Protein AF-A0AA88I8V1-F1 (afdb_monomer)

pLDDT: mean 71.75, std 13.19, range [49.19, 95.69]

InterPro domains:
  IPR027917 MITRAC7/Phoenixin [PF15061] (6-60)
  IPR027917 MITRAC7/Phoenixin [PTHR34923] (6-61)

Foldseek 3Di:
DDPPPDDPVVVVVVCVVVVVVCVVCCCVPVVCVVPVVVVVVVVCVVCVPVPVVVVDDDDPPVPPVVVVVVVVVPD

Mean predicted aligned error: 16.66 Å

Solvent-accessible surface area (backbone atoms only — not comparable to full-atom values): 4819 Å² total; per-residue (Å²): 134,85,82,78,82,76,54,71,70,49,54,52,50,52,49,50,52,54,50,49,52,52,59,69,42,39,66,70,59,50,46,56,70,76,42,49,65,60,57,49,49,51,50,51,62,70,44,69,78,58,59,62,82,83,71,61,86,80,86,68,79,79,69,60,71,67,65,59,65,70,56,71,76,75,118

Sequence (75 aa):
MSYRMSGWKYGAFIGGIVGFIGLALYPTVIYPMQHIDEYKEIQKSNRAGIIQENIQPGGIQGRDKRDEGDESLKT

Structure (mmCIF, N/CA/C/O backbone):
data_AF-A0AA88I8V1-F1
#
_entry.id   AF-A0AA88I8V1-F1
#
loop_
_atom_site.group_PDB
_atom_site.id
_atom_site.type_symbol
_atom_site.label_atom_i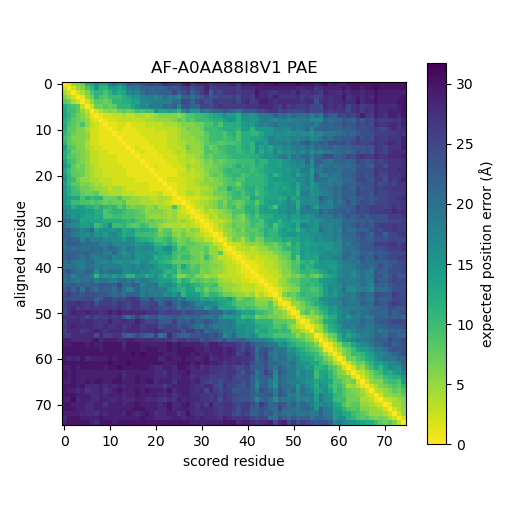d
_atom_site.label_alt_id
_atom_site.label_comp_id
_atom_site.label_asym_id
_atom_site.label_entity_id
_atom_site.label_seq_id
_atom_site.pdbx_PDB_ins_code
_atom_site.Cartn_x
_atom_site.Cartn_y
_atom_site.Cartn_z
_atom_site.occupancy
_atom_site.B_iso_or_equiv
_atom_site.auth_seq_id
_atom_site.auth_comp_id
_atom_site.auth_asym_id
_atom_site.auth_atom_id
_atom_site.pdbx_PDB_model_num
ATOM 1 N N . MET A 1 1 ? 13.368 3.666 -36.601 1.00 49.19 1 MET A N 1
ATOM 2 C CA . MET A 1 1 ? 14.104 3.012 -35.496 1.00 49.19 1 MET A CA 1
ATOM 3 C C . MET A 1 1 ? 13.077 2.355 -34.574 1.00 49.19 1 MET A C 1
ATOM 5 O O . MET A 1 1 ? 12.395 3.068 -33.854 1.00 49.19 1 MET A O 1
ATOM 9 N N . SER A 1 2 ? 12.856 1.039 -34.670 1.00 56.22 2 SER A N 1
ATOM 10 C CA . SER A 1 2 ? 11.867 0.345 -33.824 1.00 56.22 2 SER A CA 1
ATOM 11 C C . SER A 1 2 ? 12.517 -0.023 -32.489 1.00 56.22 2 SER A C 1
ATOM 13 O O . SER A 1 2 ? 13.421 -0.858 -32.453 1.00 56.22 2 SER A O 1
ATOM 15 N N . TYR A 1 3 ? 12.109 0.629 -31.398 1.00 62.34 3 TYR A N 1
ATOM 16 C CA . TYR A 1 3 ? 12.577 0.286 -30.055 1.00 62.34 3 TYR A CA 1
ATOM 17 C C . TYR A 1 3 ? 11.856 -0.977 -29.593 1.00 62.34 3 TYR A C 1
ATOM 19 O O . TYR A 1 3 ? 10.804 -0.926 -28.958 1.00 62.34 3 TYR A O 1
ATOM 27 N N . ARG A 1 4 ? 12.430 -2.138 -29.916 1.00 67.25 4 ARG A N 1
ATOM 28 C CA . ARG A 1 4 ? 12.008 -3.411 -29.333 1.00 67.25 4 ARG A CA 1
ATOM 29 C C . ARG A 1 4 ? 12.399 -3.413 -27.851 1.00 67.25 4 ARG A C 1
ATOM 31 O O . ARG A 1 4 ? 13.489 -3.839 -27.483 1.00 67.25 4 ARG A O 1
ATOM 38 N N . MET A 1 5 ? 11.516 -2.887 -27.003 1.00 63.12 5 MET A N 1
ATOM 39 C CA . MET A 1 5 ? 11.639 -2.901 -25.543 1.00 63.12 5 MET A CA 1
ATOM 40 C C . MET A 1 5 ? 11.320 -4.303 -25.005 1.00 63.12 5 MET A C 1
ATOM 42 O O . MET A 1 5 ? 10.338 -4.501 -24.304 1.00 63.12 5 MET A O 1
ATOM 46 N N . SER A 1 6 ? 12.117 -5.308 -25.367 1.00 67.69 6 SER A N 1
ATOM 47 C CA . SER A 1 6 ? 11.956 -6.673 -24.857 1.00 67.69 6 SER A CA 1
ATOM 48 C C . SER A 1 6 ? 13.250 -7.131 -24.198 1.00 67.69 6 SER A C 1
ATOM 50 O O . SER A 1 6 ? 14.262 -7.316 -24.876 1.00 67.69 6 SER A O 1
ATOM 52 N N . GLY A 1 7 ? 13.222 -7.294 -22.876 1.00 79.12 7 GLY A N 1
ATOM 53 C CA . GLY A 1 7 ? 14.342 -7.813 -22.093 1.00 79.12 7 GLY A CA 1
ATOM 54 C C . GLY A 1 7 ? 14.251 -7.448 -20.611 1.00 79.12 7 GLY A C 1
ATOM 55 O O . GLY A 1 7 ? 13.275 -6.849 -20.160 1.00 79.12 7 GLY A O 1
ATOM 56 N N . TRP A 1 8 ? 15.310 -7.759 -19.859 1.00 87.69 8 TRP A N 1
ATOM 57 C CA . TRP A 1 8 ? 15.414 -7.534 -18.408 1.00 87.69 8 TRP A CA 1
ATOM 58 C C . TRP A 1 8 ? 15.108 -6.092 -17.977 1.00 87.69 8 TRP A C 1
ATOM 60 O O . TRP A 1 8 ? 14.503 -5.867 -16.936 1.00 87.69 8 TRP A O 1
ATOM 70 N N . LYS A 1 9 ? 15.474 -5.096 -18.795 1.00 85.62 9 LYS A N 1
ATOM 71 C CA . LYS A 1 9 ? 15.239 -3.671 -18.498 1.00 85.62 9 LYS A CA 1
ATOM 72 C C . LYS A 1 9 ? 13.751 -3.329 -18.400 1.00 85.62 9 LYS A C 1
ATOM 74 O O . LYS A 1 9 ? 13.374 -2.515 -17.568 1.00 85.62 9 LYS A O 1
ATOM 79 N N . TYR A 1 10 ? 12.916 -3.964 -19.222 1.00 87.94 10 TYR A N 1
ATOM 80 C CA . TYR A 1 10 ? 11.466 -3.791 -19.156 1.00 87.94 10 TYR A CA 1
ATOM 81 C C . TYR A 1 10 ? 10.899 -4.444 -17.889 1.00 87.94 10 TYR A C 1
ATOM 83 O O . TYR A 1 10 ? 10.118 -3.820 -17.178 1.00 87.94 10 TYR A O 1
ATOM 91 N N . GLY A 1 11 ? 11.377 -5.646 -17.547 1.00 91.56 11 GLY A N 1
ATOM 92 C CA . GLY A 1 11 ? 11.027 -6.312 -16.289 1.00 91.56 11 GLY A CA 1
ATOM 93 C C . GLY A 1 11 ? 11.415 -5.489 -15.057 1.00 91.56 11 GLY A C 1
ATOM 94 O O . GLY A 1 11 ? 10.597 -5.309 -14.162 1.00 91.56 11 GLY A O 1
ATOM 95 N N . ALA A 1 12 ? 12.619 -4.912 -15.042 1.00 91.94 12 ALA A N 1
ATOM 96 C CA . ALA A 1 12 ? 13.077 -4.031 -13.969 1.00 91.94 12 ALA A CA 1
ATOM 97 C C . ALA A 1 12 ? 12.249 -2.738 -13.877 1.00 91.94 12 ALA A C 1
ATOM 99 O O . ALA A 1 12 ? 11.936 -2.285 -12.781 1.00 91.94 12 ALA A O 1
ATOM 100 N N . PHE A 1 13 ? 11.861 -2.161 -15.016 1.00 92.00 13 PHE A N 1
ATOM 101 C CA . PHE A 1 13 ? 11.036 -0.955 -15.056 1.00 92.00 13 PHE A CA 1
ATOM 102 C C . PHE A 1 13 ? 9.625 -1.202 -14.509 1.00 92.00 13 PHE A C 1
ATOM 104 O O . PHE A 1 13 ? 9.174 -0.486 -13.618 1.00 92.00 13 PHE A O 1
ATOM 111 N N . ILE A 1 14 ? 8.953 -2.255 -14.981 1.00 93.81 14 ILE A N 1
ATOM 112 C CA . ILE A 1 14 ? 7.621 -2.628 -14.488 1.00 93.81 14 ILE A CA 1
ATOM 113 C C . ILE A 1 14 ? 7.687 -3.065 -13.022 1.00 93.81 14 ILE A C 1
ATOM 115 O O . ILE A 1 14 ? 6.868 -2.625 -12.221 1.00 93.81 14 ILE A O 1
ATOM 119 N N . GLY A 1 15 ? 8.690 -3.861 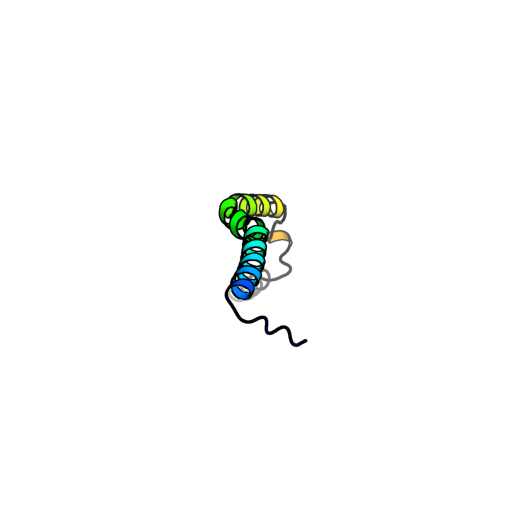-12.645 1.00 95.12 15 GLY A N 1
ATOM 120 C CA . GLY A 1 15 ? 8.914 -4.263 -11.257 1.00 95.12 15 GLY A CA 1
ATOM 121 C C . GLY A 1 15 ? 9.139 -3.068 -10.328 1.00 95.12 15 GLY A C 1
ATOM 122 O O . GLY A 1 15 ? 8.572 -3.032 -9.241 1.00 95.12 15 GLY A O 1
ATOM 123 N N . GLY A 1 16 ? 9.885 -2.054 -10.775 1.00 95.31 16 GLY A N 1
ATOM 124 C CA . GLY A 1 16 ? 10.075 -0.803 -10.039 1.00 95.31 16 GLY A CA 1
ATOM 125 C C . GLY A 1 16 ? 8.775 -0.018 -9.856 1.00 95.31 16 GLY A C 1
ATOM 126 O O . GLY A 1 16 ? 8.494 0.435 -8.751 1.00 95.31 16 GLY A O 1
ATOM 127 N N . ILE A 1 17 ? 7.944 0.090 -10.898 1.00 95.69 17 ILE A N 1
ATOM 128 C CA . ILE A 1 17 ? 6.642 0.772 -10.816 1.00 95.69 17 ILE A CA 1
ATOM 129 C C . ILE A 1 17 ? 5.697 0.033 -9.866 1.00 95.69 17 ILE A C 1
ATOM 131 O O . ILE A 1 17 ? 5.127 0.646 -8.967 1.00 95.69 17 ILE A O 1
ATOM 135 N N . VAL A 1 18 ? 5.542 -1.282 -10.031 1.00 95.44 18 VAL A N 1
ATOM 136 C CA . VAL A 1 18 ? 4.653 -2.090 -9.183 1.00 95.44 18 VAL A CA 1
ATOM 137 C C . VAL A 1 18 ? 5.147 -2.103 -7.734 1.00 95.44 18 VAL A C 1
ATOM 139 O O . VAL A 1 18 ? 4.345 -1.952 -6.816 1.00 95.44 18 VAL A O 1
ATOM 142 N N . GLY A 1 19 ? 6.461 -2.206 -7.519 1.00 95.38 19 GLY A N 1
ATOM 143 C CA . GLY A 1 19 ? 7.073 -2.115 -6.194 1.00 95.38 19 GLY A CA 1
ATOM 144 C C . GLY A 1 19 ? 6.848 -0.753 -5.537 1.00 95.38 19 GLY A C 1
ATOM 145 O O . GLY A 1 19 ? 6.474 -0.695 -4.369 1.00 95.38 19 GLY A O 1
ATOM 146 N N . PHE A 1 20 ? 6.990 0.341 -6.290 1.00 95.38 20 PHE A N 1
ATOM 147 C CA . PHE A 1 20 ? 6.713 1.692 -5.801 1.00 95.38 20 PHE A CA 1
ATOM 148 C C . PHE A 1 20 ? 5.239 1.877 -5.424 1.00 95.38 20 PHE A C 1
ATOM 150 O O . PHE A 1 20 ? 4.944 2.399 -4.352 1.00 95.38 20 PHE A O 1
ATOM 157 N N . ILE A 1 21 ? 4.313 1.394 -6.261 1.00 94.44 21 ILE A N 1
ATOM 158 C CA . ILE A 1 21 ? 2.873 1.419 -5.970 1.00 94.44 21 ILE A CA 1
ATOM 159 C C . ILE A 1 21 ? 2.571 0.614 -4.701 1.00 94.44 21 ILE A C 1
ATOM 161 O O . ILE A 1 21 ? 1.875 1.108 -3.820 1.00 94.44 21 ILE A O 1
ATOM 165 N N . GLY A 1 22 ? 3.126 -0.593 -4.565 1.00 92.00 22 GLY A N 1
ATOM 166 C CA . GLY A 1 22 ? 2.954 -1.416 -3.366 1.00 92.00 22 GLY A CA 1
ATOM 167 C C . GLY A 1 22 ? 3.467 -0.732 -2.097 1.00 92.00 22 GLY A C 1
ATOM 168 O O . GLY A 1 22 ? 2.798 -0.771 -1.068 1.00 92.00 22 GLY A O 1
ATOM 169 N N . LEU A 1 23 ? 4.611 -0.047 -2.175 1.00 92.50 23 LEU A N 1
ATOM 170 C CA . LEU A 1 23 ? 5.203 0.680 -1.049 1.00 92.50 23 LEU A CA 1
ATOM 171 C C . LEU A 1 23 ? 4.383 1.927 -0.680 1.00 92.50 23 LEU A C 1
ATOM 173 O O . LEU A 1 23 ? 4.141 2.175 0.497 1.00 92.50 23 LEU A O 1
ATOM 177 N N . ALA A 1 24 ? 3.881 2.664 -1.673 1.00 90.50 24 ALA A N 1
ATOM 178 C CA . ALA A 1 24 ? 2.988 3.802 -1.457 1.00 90.50 24 ALA A CA 1
ATOM 179 C C . ALA A 1 24 ? 1.628 3.385 -0.863 1.00 90.50 24 ALA A C 1
ATOM 181 O O . ALA A 1 24 ? 1.064 4.101 -0.037 1.00 90.50 24 ALA A O 1
ATOM 182 N N . LEU A 1 25 ? 1.109 2.215 -1.251 1.00 86.81 25 LEU A N 1
ATOM 183 C CA . LEU A 1 25 ? -0.152 1.668 -0.740 1.00 86.81 25 LEU A CA 1
ATOM 184 C C . LEU A 1 25 ? -0.004 0.934 0.602 1.00 86.81 25 LEU A C 1
ATOM 186 O O . LEU A 1 25 ? -1.002 0.763 1.304 1.00 86.81 25 LEU A O 1
ATOM 190 N N . TYR A 1 26 ? 1.213 0.548 0.996 1.00 82.38 26 TYR A N 1
ATOM 191 C CA . TYR A 1 26 ? 1.505 -0.125 2.266 1.00 82.38 26 TYR A CA 1
ATOM 192 C C . TYR A 1 26 ? 0.862 0.572 3.485 1.00 82.38 26 TYR A C 1
ATOM 194 O O . TYR A 1 26 ? 0.091 -0.084 4.191 1.00 82.38 26 TYR A O 1
ATOM 202 N N . PRO A 1 27 ? 1.058 1.887 3.729 1.00 79.50 27 PRO A N 1
ATOM 203 C CA . PRO A 1 27 ? 0.420 2.572 4.854 1.00 79.50 27 PRO A CA 1
ATOM 204 C C . PRO A 1 27 ? -1.094 2.743 4.691 1.00 79.50 27 PRO A C 1
ATOM 206 O O . PRO A 1 27 ? -1.772 2.991 5.671 1.00 79.50 27 PRO A O 1
ATOM 209 N N . THR A 1 28 ? -1.660 2.614 3.490 1.00 80.50 28 THR A N 1
ATOM 210 C CA . THR A 1 28 ? -3.119 2.731 3.314 1.00 80.50 28 THR A CA 1
ATOM 211 C C . THR A 1 28 ? -3.828 1.425 3.656 1.00 80.50 28 THR A C 1
ATOM 213 O O . THR A 1 28 ? -4.940 1.447 4.167 1.00 80.50 28 THR A O 1
ATOM 216 N N . VAL A 1 29 ? -3.193 0.280 3.385 1.00 76.81 29 VAL A N 1
ATOM 217 C CA . VAL A 1 29 ? -3.816 -1.042 3.552 1.00 76.81 29 VAL A CA 1
ATOM 218 C C . VAL A 1 29 ? -3.390 -1.717 4.854 1.00 76.81 29 VAL A C 1
ATOM 220 O O . VAL A 1 29 ? -4.232 -2.261 5.559 1.00 76.81 29 VAL A O 1
ATOM 223 N N . ILE A 1 30 ? -2.106 -1.674 5.215 1.00 75.50 30 ILE A N 1
ATOM 224 C CA . ILE A 1 30 ? -1.586 -2.418 6.375 1.00 75.50 30 ILE A CA 1
ATOM 225 C C . ILE A 1 30 ? -1.769 -1.646 7.678 1.00 75.50 30 ILE A C 1
ATOM 227 O O . ILE A 1 30 ? -2.135 -2.243 8.688 1.00 75.50 30 ILE A O 1
ATOM 231 N N . TYR A 1 31 ? -1.602 -0.325 7.652 1.00 72.75 31 TYR A N 1
ATOM 232 C CA . TYR A 1 31 ? -1.823 0.516 8.828 1.00 72.75 31 TYR A CA 1
ATOM 233 C C . TYR A 1 31 ? -3.224 0.343 9.450 1.00 72.75 31 TYR A C 1
ATOM 235 O O . TYR A 1 31 ? -3.283 0.072 10.652 1.00 72.75 31 TYR A O 1
ATOM 243 N N . PRO A 1 32 ? -4.349 0.396 8.699 1.00 69.00 32 PRO A N 1
ATOM 244 C CA . PRO A 1 32 ? -5.665 0.190 9.302 1.00 69.00 32 PRO A CA 1
ATOM 245 C C . PRO A 1 32 ? -5.884 -1.250 9.784 1.00 69.00 32 PRO A C 1
ATOM 247 O O . PRO A 1 32 ? -6.664 -1.455 10.708 1.00 69.00 32 PRO A O 1
ATOM 250 N N . MET A 1 33 ? -5.187 -2.244 9.215 1.00 69.62 33 MET A N 1
ATOM 251 C CA . MET A 1 33 ? -5.247 -3.630 9.701 1.00 69.62 33 MET A CA 1
ATOM 252 C C . MET A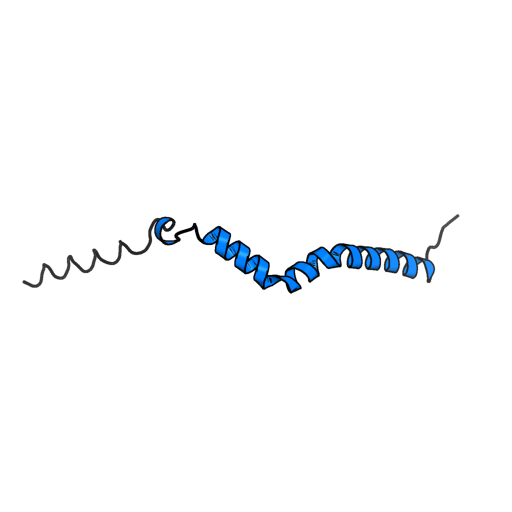 1 33 ? -4.486 -3.831 11.019 1.00 69.62 33 MET A C 1
ATOM 254 O O . MET A 1 33 ? -4.832 -4.724 11.786 1.00 69.62 33 MET A O 1
ATOM 258 N N . GLN A 1 34 ? -3.474 -3.009 11.304 1.00 71.19 34 GLN A N 1
ATOM 259 C CA . GLN A 1 34 ? -2.737 -3.048 12.572 1.00 71.19 34 GLN A CA 1
ATOM 260 C C . GLN A 1 34 ? -3.409 -2.229 13.685 1.00 71.19 34 GLN A C 1
ATOM 262 O O . GLN A 1 34 ? -3.197 -2.527 14.854 1.00 71.19 34 GLN A O 1
ATOM 267 N N . HIS A 1 35 ? -4.252 -1.252 13.333 1.00 70.94 35 HIS A N 1
ATOM 268 C CA . HIS A 1 35 ? -4.922 -0.341 14.277 1.00 70.94 35 HIS A CA 1
ATOM 269 C C . HIS A 1 35 ? -6.451 -0.509 14.250 1.00 70.94 35 HIS A C 1
ATOM 271 O O . HIS A 1 35 ? -7.209 0.449 14.400 1.00 70.94 35 HIS A O 1
ATOM 277 N N . ILE A 1 36 ? -6.930 -1.741 14.045 1.00 66.62 36 ILE A N 1
ATOM 278 C CA . ILE A 1 36 ? -8.368 -2.064 13.999 1.00 66.62 36 ILE A CA 1
ATOM 279 C C . ILE A 1 36 ? -9.078 -1.609 15.282 1.00 66.62 36 ILE A C 1
ATOM 281 O O . ILE A 1 36 ? -10.226 -1.163 15.232 1.00 66.62 36 ILE A O 1
ATOM 285 N N . ASP A 1 37 ? -8.403 -1.721 16.424 1.00 68.50 37 ASP A N 1
ATOM 286 C CA . ASP A 1 37 ? -8.982 -1.415 17.729 1.00 68.50 37 ASP A CA 1
ATOM 287 C C . ASP A 1 37 ? -9.171 0.093 17.940 1.00 68.50 37 ASP A C 1
ATOM 289 O O . ASP A 1 37 ? -10.230 0.497 18.419 1.00 68.50 37 ASP A O 1
ATOM 293 N N . GLU A 1 38 ? -8.250 0.931 17.452 1.00 70.81 38 GLU A N 1
ATOM 294 C CA . GLU A 1 38 ? -8.397 2.394 17.473 1.00 70.81 38 GLU A CA 1
ATOM 295 C C . GLU A 1 38 ? -9.588 2.844 16.618 1.00 70.81 38 GLU A C 1
ATOM 297 O O . GLU A 1 38 ? -10.421 3.637 17.056 1.00 70.81 38 GLU A O 1
ATOM 302 N N . TYR A 1 39 ? -9.752 2.277 15.418 1.00 64.31 39 TYR A N 1
ATOM 303 C CA . TYR A 1 39 ? -10.905 2.582 14.564 1.00 64.31 39 TYR A CA 1
ATOM 304 C C . TYR A 1 39 ? -12.235 2.107 15.167 1.00 64.31 39 TYR A C 1
ATOM 306 O O . TYR A 1 39 ? -13.267 2.759 14.974 1.00 64.31 39 TYR A O 1
ATOM 314 N N . LYS A 1 40 ? -12.239 0.987 15.901 1.00 68.75 40 LYS A N 1
ATOM 315 C CA . LYS A 1 40 ? -13.420 0.508 16.636 1.00 68.75 40 LYS A CA 1
ATOM 316 C C . LYS A 1 40 ? -13.742 1.398 17.830 1.00 68.75 40 LYS A C 1
ATOM 318 O O . LYS A 1 40 ? -14.916 1.676 18.061 1.00 68.75 40 LYS A O 1
ATOM 323 N N . GLU A 1 41 ? -12.737 1.862 18.562 1.00 74.62 41 GLU A N 1
ATOM 324 C CA . GLU A 1 41 ? -12.907 2.775 19.691 1.00 74.62 41 GLU A CA 1
ATOM 325 C C . GLU A 1 41 ? -13.415 4.143 19.227 1.00 74.62 41 GLU A C 1
ATOM 327 O O . GLU A 1 41 ? -14.392 4.655 19.770 1.00 74.62 41 GLU A O 1
ATOM 332 N N . ILE A 1 42 ? -12.858 4.677 18.138 1.00 73.38 42 ILE A N 1
ATOM 333 C CA . ILE A 1 42 ? -13.343 5.898 17.490 1.00 73.38 42 ILE A CA 1
ATOM 334 C C . ILE A 1 42 ? -14.793 5.715 17.026 1.00 73.38 42 ILE A C 1
ATOM 336 O O . ILE A 1 42 ? -15.624 6.591 17.258 1.00 73.38 42 ILE A O 1
ATOM 340 N N . GLN A 1 43 ? -15.155 4.583 16.415 1.00 67.19 43 GLN A N 1
ATOM 341 C CA . GLN A 1 43 ? -16.552 4.307 16.056 1.00 67.19 43 GLN A CA 1
ATOM 342 C C . GLN A 1 43 ? -17.463 4.187 17.277 1.00 67.19 43 GLN A C 1
ATOM 344 O O . GLN A 1 43 ? -18.589 4.679 17.237 1.00 67.19 43 GLN A O 1
ATOM 349 N N . LYS A 1 44 ? -16.996 3.555 18.356 1.00 72.19 44 LYS A N 1
ATOM 350 C CA . LYS A 1 44 ? -17.745 3.417 19.607 1.00 72.19 44 LYS A CA 1
ATOM 351 C C . LYS A 1 44 ? -17.998 4.785 20.237 1.00 72.19 44 LYS A C 1
ATOM 353 O O . LYS A 1 44 ? -19.131 5.059 20.610 1.00 72.19 44 LYS A O 1
ATOM 358 N N . SER A 1 45 ? -16.995 5.659 20.259 1.00 72.75 45 SER A N 1
ATOM 359 C CA . SER A 1 45 ? -17.103 7.040 20.738 1.00 72.75 45 SER A CA 1
ATOM 360 C C . SER A 1 45 ? -18.008 7.899 19.847 1.00 72.75 45 SER A C 1
ATOM 362 O O . SER A 1 45 ? -18.869 8.606 20.357 1.00 72.75 45 SER A O 1
ATOM 364 N N . ASN A 1 46 ? -17.909 7.784 18.518 1.00 70.56 46 ASN A N 1
ATOM 365 C CA . ASN A 1 46 ? -18.788 8.508 17.588 1.00 70.56 46 ASN A CA 1
ATOM 366 C C . ASN A 1 46 ? -20.245 8.001 17.618 1.00 70.56 46 ASN A C 1
ATOM 368 O O . ASN A 1 46 ? -21.174 8.776 17.403 1.00 70.56 46 ASN A O 1
ATOM 372 N N . ARG A 1 47 ? -20.469 6.709 17.899 1.00 65.62 47 ARG A N 1
ATOM 373 C CA . ARG A 1 47 ? -21.809 6.110 18.058 1.00 65.62 47 ARG A CA 1
ATOM 374 C C . ARG A 1 47 ? -22.346 6.170 19.487 1.00 65.62 47 ARG A C 1
ATOM 376 O O . ARG A 1 47 ? -23.513 5.847 19.680 1.00 65.62 47 ARG A O 1
ATOM 383 N N . ALA A 1 48 ? -21.558 6.612 20.465 1.00 64.06 48 ALA A N 1
ATOM 384 C CA . ALA A 1 48 ? -22.005 6.753 21.852 1.00 64.06 48 ALA A CA 1
ATOM 385 C C . ALA A 1 48 ? -23.145 7.780 22.009 1.00 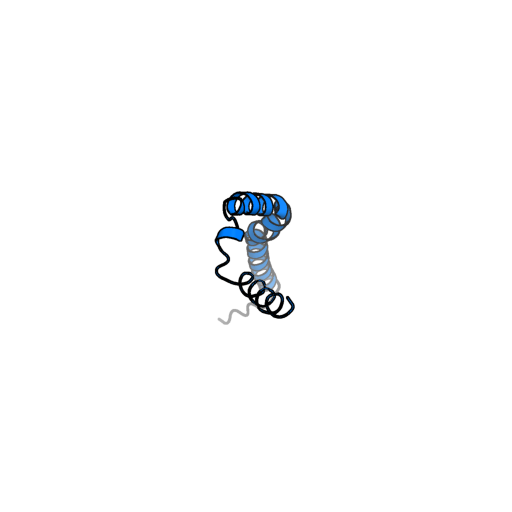64.06 48 ALA A C 1
ATOM 387 O O . ALA A 1 48 ? -23.899 7.707 22.971 1.00 64.06 48 ALA A O 1
ATOM 388 N N . GLY A 1 49 ? -23.304 8.702 21.050 1.00 62.41 49 GLY A N 1
ATOM 389 C CA . GLY A 1 49 ? -24.441 9.627 20.977 1.00 62.41 49 GLY A CA 1
ATOM 390 C C . GLY A 1 49 ? -25.636 9.128 20.151 1.00 62.41 49 GLY A C 1
ATOM 391 O O . GLY A 1 49 ? -26.669 9.790 20.121 1.00 62.41 49 GLY A O 1
ATOM 392 N N . ILE A 1 50 ? -25.524 7.980 19.471 1.00 59.03 50 ILE A N 1
ATOM 393 C CA . ILE A 1 50 ? -26.596 7.393 18.655 1.00 59.03 50 ILE A CA 1
ATOM 394 C C . ILE A 1 50 ? -27.327 6.352 19.504 1.00 59.03 50 ILE A C 1
ATOM 396 O O . ILE A 1 50 ? -27.032 5.157 19.471 1.00 59.03 50 ILE A O 1
ATOM 400 N N . ILE A 1 51 ? -28.310 6.824 20.270 1.00 59.91 51 ILE A N 1
ATOM 401 C CA . ILE A 1 51 ? -29.299 5.972 20.931 1.00 59.91 51 ILE A CA 1
ATOM 402 C C . ILE A 1 51 ? -30.157 5.355 19.815 1.00 59.91 51 ILE A C 1
ATOM 404 O O . ILE A 1 51 ? -31.083 5.991 19.317 1.00 59.91 51 ILE A O 1
ATOM 408 N N . GLN A 1 52 ? -29.827 4.131 19.379 1.00 58.28 52 GLN A N 1
ATOM 409 C CA . GLN A 1 52 ? -30.590 3.394 18.351 1.00 58.28 52 GLN A CA 1
ATOM 410 C C . GLN A 1 52 ? -32.084 3.284 18.689 1.00 58.28 52 GLN A C 1
ATOM 412 O O . GLN A 1 52 ? -32.912 3.215 17.785 1.00 58.28 52 GLN A O 1
ATOM 417 N N . GLU A 1 53 ? -32.414 3.331 19.979 1.00 57.06 53 GLU A N 1
ATOM 418 C CA . GLU A 1 53 ? -33.773 3.364 20.522 1.00 57.06 53 GLU A CA 1
ATOM 419 C C . GLU A 1 53 ? -34.589 4.583 20.049 1.00 57.06 53 GLU A C 1
ATOM 421 O O . GLU A 1 53 ? -35.791 4.471 19.844 1.00 57.06 53 GLU A O 1
ATOM 426 N N . ASN A 1 54 ? -33.944 5.731 19.801 1.00 58.34 54 ASN A N 1
ATOM 427 C CA . ASN A 1 54 ? -34.606 6.975 19.384 1.00 58.34 54 ASN A CA 1
ATOM 428 C C . ASN A 1 54 ? -34.6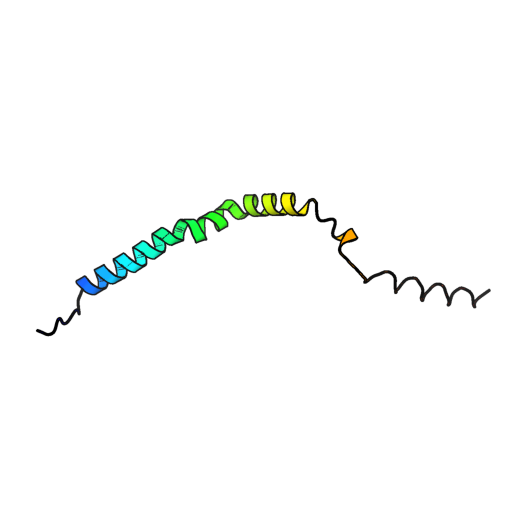49 7.154 17.848 1.00 58.34 54 ASN A C 1
ATOM 430 O O . ASN A 1 54 ? -35.217 8.116 17.339 1.00 58.34 54 ASN A O 1
ATOM 434 N N . ILE A 1 55 ? -34.006 6.249 17.096 1.00 62.12 55 ILE A N 1
ATOM 435 C CA . ILE A 1 55 ?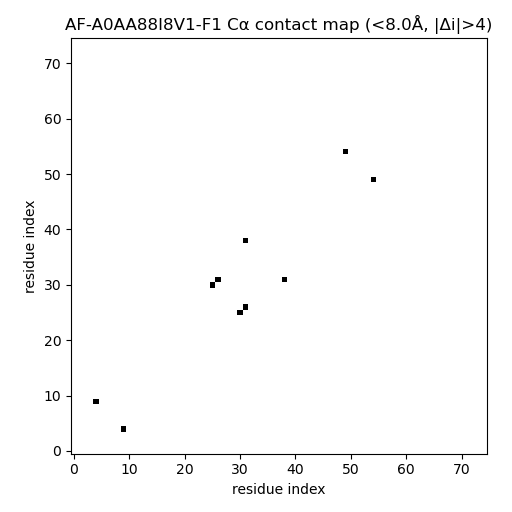 -33.845 6.312 15.628 1.00 62.12 55 ILE A CA 1
ATOM 436 C C . ILE A 1 55 ? -34.560 5.140 14.941 1.00 62.12 55 ILE A C 1
ATOM 438 O O . ILE A 1 55 ? -34.520 5.029 13.721 1.00 62.12 55 ILE A O 1
ATOM 442 N N . GLN A 1 56 ? -35.251 4.270 15.682 1.00 59.97 56 GLN A N 1
ATOM 443 C CA . GLN A 1 56 ? -36.151 3.275 15.094 1.00 59.97 56 GLN A CA 1
ATOM 444 C C . GLN A 1 56 ? -37.582 3.823 15.013 1.00 59.97 56 GLN A C 1
ATOM 446 O O . GLN A 1 56 ? -38.366 3.630 15.944 1.00 59.97 56 GLN A O 1
ATOM 451 N N . PRO A 1 57 ? -37.988 4.465 13.898 1.00 65.19 57 PRO A N 1
ATOM 452 C CA . PRO A 1 57 ? -39.396 4.629 13.608 1.00 65.19 57 PRO A CA 1
ATOM 453 C C . PRO A 1 57 ? -39.960 3.273 13.169 1.00 65.19 57 PRO A C 1
ATOM 455 O O . PRO A 1 57 ? -39.785 2.839 12.034 1.00 65.19 57 PRO A O 1
ATOM 458 N N . GLY A 1 58 ? -40.671 2.628 14.092 1.00 59.34 58 GLY A N 1
ATOM 459 C CA . GLY A 1 58 ? -41.671 1.609 13.783 1.00 59.34 58 GLY A CA 1
ATOM 460 C C . GLY A 1 58 ? -41.158 0.170 13.758 1.00 59.34 58 GLY A C 1
ATOM 461 O O . GLY A 1 58 ? -40.475 -0.255 12.834 1.00 59.34 58 GLY A O 1
ATOM 462 N N . GLY A 1 59 ? -41.596 -0.629 14.734 1.00 56.19 59 GLY A N 1
ATOM 463 C CA . GLY A 1 59 ? -41.476 -2.083 14.613 1.00 56.19 59 GLY A CA 1
ATOM 464 C C . GLY A 1 59 ? -42.132 -2.925 15.702 1.00 56.19 59 GLY A C 1
ATOM 465 O O . GLY A 1 59 ? -42.591 -4.022 15.399 1.00 56.19 59 GLY A O 1
ATOM 466 N N . ILE A 1 60 ? -42.227 -2.444 16.945 1.00 55.81 60 ILE A N 1
ATOM 467 C CA . ILE A 1 60 ? -42.696 -3.295 18.060 1.00 55.81 60 ILE A CA 1
ATOM 468 C C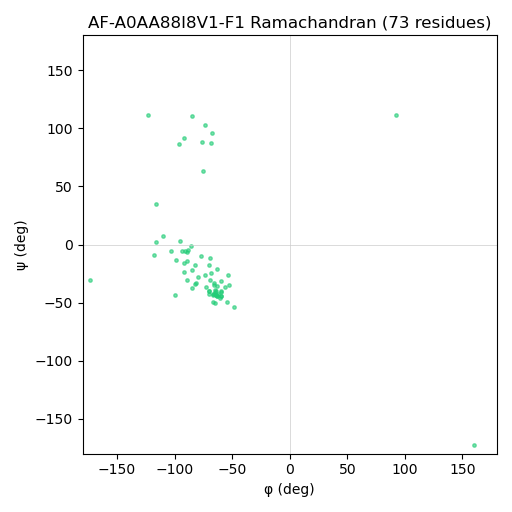 . ILE A 1 60 ? -43.984 -2.844 18.756 1.00 55.81 60 ILE A C 1
ATOM 470 O O . ILE A 1 60 ? -44.577 -3.644 19.467 1.00 55.81 60 ILE A O 1
ATOM 474 N N . GLN A 1 61 ? -44.525 -1.656 18.470 1.00 56.12 61 GLN A N 1
ATOM 475 C CA . GLN A 1 61 ? -45.775 -1.215 19.114 1.00 56.12 61 GLN A CA 1
ATOM 476 C C . GLN A 1 61 ? -47.057 -1.865 18.540 1.00 56.12 61 GLN A C 1
ATOM 478 O O . GLN A 1 61 ? -48.133 -1.737 19.115 1.00 56.12 61 GLN A O 1
ATOM 483 N N . GLY A 1 62 ? -46.968 -2.584 17.415 1.00 55.06 62 GLY A N 1
ATOM 484 C CA . GLY A 1 62 ? -48.125 -3.226 16.773 1.00 55.06 62 GLY A CA 1
ATOM 485 C C . GLY A 1 62 ? -48.452 -4.641 17.264 1.00 55.06 62 GLY A C 1
ATOM 486 O O . GLY A 1 62 ? -49.430 -5.219 16.795 1.00 55.06 62 GLY A O 1
ATOM 487 N N . ARG A 1 63 ? -47.632 -5.227 18.149 1.00 54.31 63 ARG A N 1
ATOM 488 C CA . ARG A 1 63 ? -47.845 -6.599 18.645 1.00 54.31 63 ARG A CA 1
ATOM 489 C C . ARG A 1 63 ? -48.525 -6.662 20.013 1.00 54.31 63 ARG A C 1
ATOM 491 O O . ARG A 1 63 ? -49.012 -7.718 20.355 1.00 54.31 63 ARG A O 1
ATOM 498 N N . ASP A 1 64 ? -48.606 -5.543 20.725 1.00 63.06 64 ASP A N 1
ATOM 499 C CA . ASP A 1 64 ? -49.177 -5.475 22.078 1.00 63.06 64 ASP A CA 1
ATOM 500 C C . ASP A 1 64 ? -50.694 -5.196 22.063 1.00 63.06 64 ASP A C 1
ATOM 502 O O . ASP A 1 64 ? -51.454 -5.707 22.870 1.00 63.06 64 ASP A O 1
ATOM 506 N N . LYS A 1 65 ? -51.191 -4.459 21.059 1.00 57.31 65 LYS A N 1
ATOM 507 C CA . LYS A 1 65 ? -52.618 -4.079 20.981 1.00 57.31 65 LYS A CA 1
ATOM 508 C C . LYS A 1 65 ? -53.541 -5.108 20.328 1.00 57.31 65 LYS A C 1
ATOM 510 O O . LYS A 1 65 ? -54.732 -4.843 20.180 1.00 57.31 65 LYS A O 1
ATOM 515 N N . ARG A 1 66 ? -53.004 -6.241 19.867 1.00 60.97 66 ARG A N 1
ATOM 516 C CA . ARG A 1 66 ? -53.824 -7.354 19.357 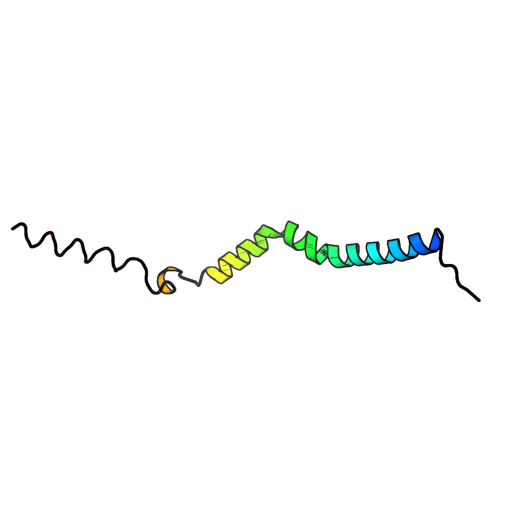1.00 60.97 66 ARG A CA 1
ATOM 517 C C . ARG A 1 66 ? -54.178 -8.378 20.425 1.00 60.97 66 ARG A C 1
ATOM 519 O O . ARG A 1 66 ? -55.124 -9.111 20.177 1.00 60.97 66 ARG A O 1
ATOM 526 N N . ASP A 1 67 ? -53.467 -8.344 21.550 1.00 62.78 67 ASP A N 1
ATOM 527 C CA . ASP A 1 67 ? -53.588 -9.310 22.642 1.00 62.78 67 ASP A CA 1
ATOM 528 C C . ASP A 1 67 ? -54.400 -8.729 23.835 1.00 62.78 67 ASP A C 1
ATOM 530 O O . ASP A 1 67 ? -54.704 -9.422 24.800 1.00 62.78 67 ASP A O 1
ATOM 534 N N . GLU A 1 68 ? -54.772 -7.439 23.778 1.00 67.62 68 GLU A N 1
ATOM 535 C CA . GLU A 1 68 ? -55.603 -6.756 24.790 1.00 67.62 68 GLU A CA 1
ATOM 536 C C . GLU A 1 68 ? -57.112 -6.820 24.449 1.00 67.62 68 GLU A C 1
ATOM 538 O O . GLU A 1 68 ? -57.981 -6.738 25.319 1.00 67.62 68 GLU A O 1
ATOM 543 N N . GLY A 1 69 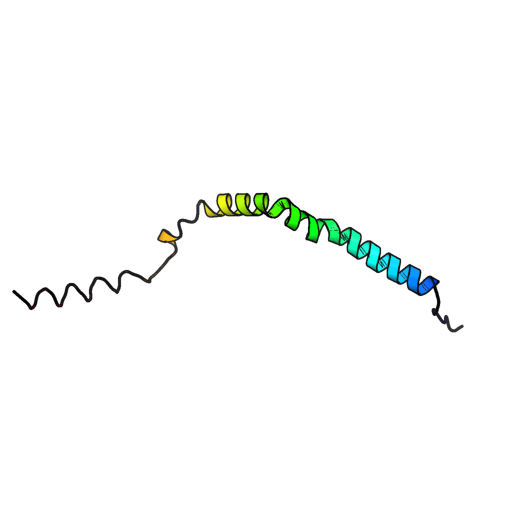? -57.457 -6.993 23.166 1.00 62.44 69 GLY A N 1
ATOM 544 C CA . GLY A 1 69 ? -58.850 -7.014 22.691 1.00 62.44 69 GLY A CA 1
ATOM 545 C C . GLY A 1 69 ? -59.571 -8.348 22.917 1.00 62.44 69 GLY A C 1
ATOM 546 O O . GLY A 1 69 ? -60.788 -8.386 23.088 1.00 62.44 69 GLY A O 1
ATOM 547 N N . ASP A 1 70 ? -58.820 -9.439 22.942 1.00 64.88 70 ASP A N 1
ATOM 548 C CA . ASP A 1 70 ? -59.256 -10.826 23.104 1.00 64.88 70 ASP A CA 1
ATOM 549 C C . ASP A 1 70 ? -59.333 -11.281 24.571 1.00 64.88 70 ASP A C 1
ATOM 551 O O . ASP A 1 70 ? -59.996 -12.282 24.865 1.00 64.88 70 ASP A O 1
ATOM 555 N N . GLU A 1 71 ? -58.751 -10.522 25.506 1.00 66.44 71 GLU A N 1
ATOM 556 C CA . GLU A 1 71 ? -58.910 -10.740 26.950 1.00 66.44 71 GLU A CA 1
ATOM 557 C C . GLU A 1 71 ? -60.229 -10.144 27.490 1.00 66.44 71 GLU A C 1
ATOM 559 O O . GLU A 1 71 ? -60.888 -10.754 28.332 1.00 66.44 71 GLU A O 1
ATOM 564 N N . SER A 1 72 ? -60.700 -9.021 26.929 1.00 61.19 72 SER A N 1
ATOM 565 C CA . SER A 1 72 ? -61.955 -8.355 27.345 1.00 61.19 72 SER A CA 1
ATOM 566 C C . SER A 1 72 ? -63.252 -9.110 27.007 1.00 61.19 72 SER A C 1
ATOM 568 O O . SER A 1 72 ? -64.323 -8.750 27.489 1.00 61.19 72 SER A O 1
ATOM 570 N N . LEU A 1 73 ? -63.178 -10.158 26.181 1.00 64.25 73 LEU A N 1
ATOM 571 C CA . LEU A 1 73 ? -64.335 -10.955 25.753 1.00 64.25 73 LEU A CA 1
ATOM 572 C C . LEU A 1 73 ? -64.547 -12.222 26.607 1.00 64.25 73 LEU A C 1
ATOM 574 O O . LEU A 1 73 ? -65.438 -13.015 26.302 1.00 64.25 73 LEU A O 1
ATOM 578 N N . LYS A 1 74 ? -63.730 -12.441 27.650 1.00 60.31 74 LYS A N 1
ATOM 579 C CA . LYS A 1 74 ? -63.772 -13.643 28.508 1.00 60.31 74 LYS A CA 1
ATOM 580 C C . LYS A 1 74 ? -64.276 -13.408 29.941 1.00 60.31 74 LYS A C 1
ATOM 582 O O . LYS A 1 74 ? -64.223 -14.346 30.736 1.00 60.31 74 LYS A O 1
ATOM 587 N N . THR A 1 75 ? -64.763 -12.211 30.271 1.00 59.56 75 THR A N 1
ATOM 588 C CA . THR A 1 75 ? -65.363 -11.887 31.584 1.00 59.56 75 THR A CA 1
ATOM 589 C C . THR A 1 75 ? -66.878 -11.848 31.537 1.00 59.56 75 THR A C 1
ATOM 591 O O . THR A 1 75 ? -67.398 -11.223 30.586 1.00 59.56 75 THR A O 1
#

Secondary structure (DSSP, 8-state):
------SHHHHHHHHHHHHHHHHHHHHHHHHHHH-HHHHHHHHHHHHTT--GGGS--SSSTTTTTTSSTTTTT--

Organism: Artemia franciscana (NCBI:txid6661)

Radius of gyration: 30.97 Å; Cα contacts (8 Å, |Δi|>4): 5; chains: 1; bounding box: 81×23×67 Å